Protein AF-A4BV95-F1 (afdb_monomer)

Secondary structure (DSSP, 8-state):
----TTHHHH--GGGTT--PPPP-TTGGGS-SBSTT--BSSHHHHHHHHHHTTTSPBPSSTT--HHHHHHHT-BPPPSSGGG---SSSS-----HHHHHHHHHHHHTTSTT--STT-S-----SSHHHHHSSSSS--S--------PPPP---

pLDDT: mean 83.42, std 21.56, range [34.34, 98.5]

Solvent-accessible surface area (backbone atoms only — not comparable to full-atom values): 9943 Å² total; per-residue (Å²): 132,80,72,39,50,47,16,75,77,72,72,41,76,84,37,28,49,38,71,85,84,77,78,60,68,38,43,80,77,58,64,45,38,70,100,82,42,65,21,76,45,66,66,55,49,52,50,41,47,31,33,59,73,71,38,49,69,36,94,50,74,81,58,48,51,77,52,22,63,76,71,57,26,39,50,72,67,88,48,64,96,57,60,76,72,86,87,45,11,71,65,78,67,50,74,66,53,51,50,49,51,48,55,54,44,57,61,38,33,85,84,65,75,74,80,88,65,90,71,77,77,74,86,78,57,68,64,63,58,67,70,67,76,80,81,86,85,82,86,85,86,76,85,82,81,84,79,81,85,87,80,89,136

InterPro domains:
  IPR036909 Cytochrome c-like domain superfamily [G3DSA:1.10.760.10] (1-119)
  IPR036909 Cytochrome c-like domain superfamily [SSF46626] (10-108)
  IPR051395 Cytochrome c-dependent Peroxidase and MauG [PTHR30600] (15-108)

Organism: NCBI:txid314278

Foldseek 3Di:
DQQQECCVVPVDNLSGPDHDDDDLQVVQPDADDDPVRQRGGLLLVLVCQQAVQPFAADPDLPQGSVRCVVVRHHHDRSDPPNDDPPRTRHNVDDPVRSVVVSVVSVCSYPPRPVPPPPDPPPPPDVVVVVVPPPPPDDDDDDDDDDDDDDDDD

Sequence (153 aa):
MVDVGLGKTTGDPDTNGQFKVSTLRNISLTGPYGHNGYFNTLEQIVDFYNTSDVKPECDDPLTSAALAIKLGCWPVAEYVPTVNHDELGNLGLTDEEVNNIVTFLGTLEDGWSGARVTSVGEPSTLAMIMLGLFSLRLVYRFPRQRSGPGDAL

Nearest PDB structures (foldseek):
  3o5c-assembly2_D  TM=8.804E-01  e=3.806E-01  Shewanella oneidensis

Structure (mmCIF, N/CA/C/O backbone):
data_AF-A4BV95-F1
#
_entry.id   AF-A4BV95-F1
#
loop_
_atom_site.group_PDB
_atom_site.id
_atom_site.type_symbol
_atom_site.label_atom_id
_atom_site.label_alt_id
_atom_site.label_comp_id
_atom_site.label_asym_id
_atom_site.label_entity_id
_atom_site.label_seq_id
_atom_site.pdbx_PDB_ins_code
_atom_site.Cartn_x
_atom_site.Cartn_y
_atom_site.Cartn_z
_atom_site.occupancy
_atom_site.B_iso_or_equiv
_atom_site.auth_seq_id
_atom_site.auth_comp_id
_atom_site.auth_asym_id
_atom_site.auth_atom_id
_atom_site.pdbx_PDB_model_num
ATOM 1 N N . MET A 1 1 ? 5.956 -11.884 15.868 1.00 73.94 1 MET A N 1
ATOM 2 C CA . MET A 1 1 ? 4.598 -12.243 16.333 1.00 73.94 1 MET A CA 1
ATOM 3 C C . MET A 1 1 ? 3.672 -11.826 15.214 1.00 73.94 1 MET A C 1
ATOM 5 O O . MET A 1 1 ? 3.903 -10.740 14.713 1.00 73.94 1 MET A O 1
ATOM 9 N N . VAL A 1 2 ? 2.724 -12.676 14.823 1.00 89.00 2 VAL A N 1
ATOM 10 C CA . VAL A 1 2 ? 1.723 -12.350 13.798 1.00 89.00 2 VAL A CA 1
ATOM 11 C C . VAL A 1 2 ? 0.661 -11.419 14.398 1.00 89.00 2 VAL A C 1
ATOM 13 O O . VAL A 1 2 ? 0.084 -11.767 15.432 1.00 89.00 2 VAL A O 1
ATOM 16 N N . ASP A 1 3 ? 0.410 -10.263 13.786 1.00 93.12 3 ASP A N 1
ATOM 17 C CA . ASP A 1 3 ? -0.734 -9.400 14.081 1.00 93.12 3 ASP A CA 1
ATOM 18 C C . ASP A 1 3 ? -1.973 -9.900 13.329 1.00 93.12 3 ASP A C 1
ATOM 20 O O . ASP A 1 3 ? -2.084 -9.825 12.107 1.00 93.12 3 ASP A O 1
ATOM 24 N N . VAL A 1 4 ? -2.929 -10.438 14.083 1.00 95.31 4 VAL A N 1
ATOM 25 C CA . VAL A 1 4 ? -4.166 -10.999 13.527 1.00 95.31 4 VAL A CA 1
ATOM 26 C C . VAL A 1 4 ? -5.234 -9.938 13.234 1.00 95.31 4 VAL A C 1
ATOM 28 O O . VAL A 1 4 ? -6.306 -10.294 12.750 1.00 95.31 4 VAL A O 1
ATOM 31 N N . GLY A 1 5 ? -4.986 -8.652 13.507 1.00 96.44 5 GLY A N 1
ATOM 32 C CA . GLY A 1 5 ? -5.902 -7.567 13.143 1.00 96.44 5 GLY A CA 1
ATOM 33 C C . GLY A 1 5 ? -7.306 -7.722 13.747 1.00 96.44 5 GLY A C 1
ATOM 34 O O . GLY A 1 5 ? -7.459 -7.963 14.950 1.00 96.44 5 GLY A O 1
ATOM 35 N N . LEU A 1 6 ? -8.343 -7.584 12.911 1.00 97.19 6 LEU A N 1
ATOM 36 C CA . LEU A 1 6 ? -9.761 -7.682 13.291 1.00 97.19 6 LEU A CA 1
ATOM 37 C C . LEU A 1 6 ? -10.102 -9.001 14.003 1.00 97.19 6 LEU A C 1
ATOM 39 O O . LEU A 1 6 ? -10.900 -8.986 14.945 1.00 97.19 6 LEU A O 1
ATOM 43 N N . GLY A 1 7 ? -9.442 -10.102 13.631 1.00 96.94 7 GLY A N 1
ATOM 44 C CA . GLY A 1 7 ? -9.606 -11.417 14.257 1.00 96.94 7 GLY A CA 1
ATOM 45 C C . GLY A 1 7 ? -9.407 -11.413 15.774 1.00 96.94 7 GLY A C 1
ATOM 46 O O . GLY A 1 7 ? -10.083 -12.142 16.499 1.00 96.94 7 GLY A O 1
ATOM 47 N N . LYS A 1 8 ? -8.563 -10.512 16.301 1.00 96.19 8 LYS A N 1
ATOM 48 C CA . LYS A 1 8 ? -8.380 -10.339 17.754 1.00 96.19 8 LYS A CA 1
ATOM 49 C C . LYS A 1 8 ? -9.646 -9.837 18.456 1.00 96.19 8 LYS A C 1
ATOM 51 O O . LYS A 1 8 ? -9.842 -10.118 19.636 1.00 96.19 8 LYS A O 1
ATOM 56 N N . THR A 1 9 ? -10.465 -9.045 17.767 1.00 97.12 9 THR A N 1
ATOM 57 C CA . THR A 1 9 ? -11.684 -8.430 18.311 1.00 97.12 9 THR A CA 1
ATOM 58 C C . THR A 1 9 ? -12.909 -9.314 18.110 1.00 97.12 9 THR A C 1
ATOM 60 O O . THR A 1 9 ? -13.751 -9.389 19.000 1.00 97.12 9 THR A O 1
ATOM 63 N N . THR A 1 10 ? -13.019 -9.967 16.956 1.00 97.50 10 THR A N 1
ATOM 64 C CA . THR A 1 10 ? -14.173 -10.804 16.591 1.00 97.50 10 THR A CA 1
ATOM 65 C C . THR A 1 10 ? -14.072 -12.219 17.160 1.00 97.50 10 THR A C 1
ATOM 67 O O . THR A 1 10 ? -15.097 -12.821 17.467 1.00 97.50 10 THR A O 1
ATOM 70 N N . GLY A 1 11 ? -12.852 -12.752 17.301 1.00 96.38 11 GLY A N 1
ATOM 71 C CA . GLY A 1 11 ? -12.608 -14.168 17.580 1.00 96.38 11 GLY A CA 1
ATOM 72 C C . GLY A 1 11 ? -12.873 -15.090 16.383 1.00 96.38 11 GLY A C 1
ATOM 73 O O . GLY A 1 11 ? -12.806 -16.307 16.542 1.00 96.38 11 GLY A O 1
ATOM 74 N N . ASP A 1 12 ? -13.176 -14.526 15.212 1.00 96.94 12 ASP A N 1
ATOM 75 C CA . ASP A 1 12 ? -13.477 -15.259 13.985 1.00 96.94 12 ASP A CA 1
ATOM 76 C C . ASP A 1 12 ? -12.204 -15.421 13.131 1.00 96.94 12 ASP A C 1
ATOM 78 O O . ASP A 1 12 ? -11.662 -14.405 12.668 1.00 96.94 12 ASP A O 1
ATOM 82 N N . PRO A 1 13 ? -11.714 -16.658 12.904 1.00 95.81 13 PRO A N 1
ATOM 83 C CA . PRO A 1 13 ? -10.529 -16.910 12.092 1.00 95.81 13 PRO A CA 1
ATOM 84 C C . PRO A 1 13 ? -10.600 -16.344 10.672 1.00 95.81 13 PRO A C 1
ATOM 86 O O . PRO A 1 13 ? -9.559 -15.957 10.144 1.00 95.81 13 PRO A O 1
ATOM 89 N N . ASP A 1 14 ? -11.797 -16.221 10.092 1.00 96.69 14 ASP A N 1
ATOM 90 C CA . ASP A 1 14 ? -11.991 -15.696 8.732 1.00 96.69 14 ASP A CA 1
ATOM 91 C C . ASP A 1 14 ? -11.719 -14.182 8.648 1.00 96.69 14 ASP A C 1
ATOM 93 O O . ASP A 1 14 ? -11.563 -13.612 7.568 1.00 96.69 14 ASP A O 1
ATOM 97 N N . THR A 1 15 ? -11.601 -13.520 9.803 1.00 97.38 15 THR A N 1
ATOM 98 C CA . THR A 1 15 ? -11.259 -12.094 9.914 1.00 97.38 15 THR A CA 1
ATOM 99 C C . THR A 1 15 ? -9.820 -11.833 10.357 1.00 97.38 15 THR A C 1
ATOM 101 O O . THR A 1 15 ? -9.421 -10.675 10.522 1.00 97.38 15 THR A O 1
ATOM 104 N N . ASN A 1 16 ? -9.014 -12.883 10.539 1.00 97.62 16 ASN A N 1
ATOM 105 C CA . ASN A 1 16 ? -7.592 -12.728 10.832 1.00 97.62 16 ASN A CA 1
ATOM 106 C C . ASN A 1 16 ? -6.878 -11.994 9.690 1.00 97.62 16 ASN A C 1
ATOM 108 O O . ASN A 1 16 ? -7.230 -12.159 8.528 1.00 97.62 16 ASN A O 1
ATOM 112 N N . GLY A 1 17 ? -5.893 -11.159 10.019 1.00 96.50 17 GLY A N 1
ATOM 113 C CA . GLY A 1 17 ? -5.116 -10.384 9.044 1.00 96.50 17 GLY A CA 1
ATOM 114 C C . GLY A 1 17 ? -5.873 -9.217 8.398 1.00 96.50 17 GLY A C 1
ATOM 115 O O . GLY A 1 17 ? -5.268 -8.422 7.684 1.00 96.50 17 GLY A O 1
ATOM 116 N N . GLN A 1 18 ? -7.176 -9.064 8.662 1.00 97.19 18 GLN A N 1
ATOM 117 C CA . GLN A 1 18 ? -7.947 -7.933 8.157 1.00 97.19 18 GLN A CA 1
ATOM 118 C C . GLN A 1 18 ? -7.705 -6.688 9.014 1.00 97.19 18 GLN A C 1
ATOM 120 O O . GLN A 1 18 ? -7.775 -6.726 10.245 1.00 97.19 18 GLN A O 1
ATOM 125 N N . PHE A 1 19 ? -7.491 -5.553 8.353 1.00 97.56 19 PHE A N 1
ATOM 126 C CA . PHE A 1 19 ? -7.325 -4.251 8.993 1.00 97.56 19 PHE A CA 1
ATOM 127 C C . PHE A 1 19 ? -8.361 -3.263 8.472 1.00 97.56 19 PHE A C 1
ATOM 129 O O . PHE A 1 19 ? -8.821 -3.340 7.333 1.00 97.56 19 PHE A O 1
ATOM 136 N N . LYS A 1 20 ? -8.719 -2.292 9.316 1.00 97.44 20 LYS A N 1
ATOM 137 C CA . LYS A 1 20 ? -9.569 -1.179 8.897 1.00 97.44 20 LYS A CA 1
ATOM 138 C C . LYS A 1 20 ? -8.882 -0.412 7.763 1.00 97.44 20 LYS A C 1
ATOM 140 O O . LYS A 1 20 ? -7.733 -0.003 7.908 1.00 97.44 20 LYS A O 1
ATOM 145 N N . VAL A 1 21 ? -9.622 -0.137 6.691 1.00 96.50 21 VAL A N 1
ATOM 146 C CA . VAL A 1 21 ? -9.158 0.726 5.599 1.00 96.50 21 VAL A CA 1
ATOM 147 C C . VAL A 1 21 ? -8.913 2.147 6.123 1.00 96.50 21 VAL A C 1
ATOM 149 O O . VAL A 1 21 ? -9.819 2.791 6.664 1.00 96.50 21 VAL A O 1
ATOM 152 N N . SER A 1 22 ? -7.678 2.628 5.980 1.00 95.75 22 SER A N 1
ATOM 153 C CA . SER A 1 22 ? -7.277 3.987 6.357 1.00 95.75 22 SER A CA 1
ATOM 154 C C . SER A 1 22 ? -7.807 5.023 5.365 1.00 95.75 22 SER A C 1
ATOM 156 O O . SER A 1 22 ? -7.927 4.767 4.170 1.00 95.75 22 SER A O 1
ATOM 158 N N . THR A 1 23 ? -8.107 6.227 5.850 1.00 96.75 23 THR A N 1
ATOM 159 C CA . THR A 1 23 ? -8.478 7.351 4.980 1.00 96.75 23 THR A CA 1
ATOM 160 C C . THR A 1 23 ? -7.264 7.863 4.208 1.00 96.75 23 THR A C 1
ATOM 162 O O . THR A 1 23 ? -6.175 7.912 4.771 1.00 96.75 23 THR A O 1
ATOM 165 N N . LEU A 1 24 ? -7.461 8.347 2.978 1.00 97.69 24 LEU A N 1
ATOM 166 C CA . LEU A 1 24 ? -6.376 8.872 2.131 1.00 97.69 24 LEU A CA 1
ATOM 167 C C . LEU A 1 24 ? -6.195 10.404 2.190 1.00 97.69 24 LEU A C 1
ATOM 169 O O . LEU A 1 24 ? -5.363 10.959 1.478 1.00 97.69 24 LEU A O 1
ATOM 173 N N . ARG A 1 25 ? -6.958 11.116 3.029 1.00 96.75 25 ARG A N 1
ATOM 174 C CA . ARG A 1 25 ? -6.754 12.558 3.256 1.00 96.75 25 ARG A CA 1
ATOM 175 C C . ARG A 1 25 ? -5.404 12.782 3.946 1.00 96.75 25 ARG A C 1
ATOM 177 O O . ARG A 1 25 ? -5.120 12.102 4.927 1.00 96.75 25 ARG A O 1
ATOM 184 N N . ASN A 1 26 ? -4.618 13.745 3.461 1.00 96.75 26 ASN A N 1
ATOM 185 C CA . ASN A 1 26 ? -3.249 14.043 3.915 1.00 96.75 26 ASN A CA 1
ATOM 186 C C . ASN A 1 26 ? -2.255 12.876 3.788 1.00 96.75 26 ASN A C 1
ATOM 188 O O . ASN A 1 26 ? -1.225 12.886 4.459 1.00 96.75 26 ASN A O 1
ATOM 192 N N . ILE A 1 27 ? -2.538 11.873 2.949 1.00 97.25 27 ILE A N 1
ATOM 193 C CA . ILE A 1 27 ? -1.760 10.628 2.943 1.00 97.25 27 ILE A CA 1
ATOM 194 C C . ILE A 1 27 ? -0.277 10.856 2.625 1.00 97.25 27 ILE A C 1
ATOM 196 O O . ILE A 1 27 ? 0.574 10.258 3.267 1.00 97.25 27 ILE A O 1
ATOM 200 N N . SER A 1 28 ? 0.056 11.791 1.735 1.00 95.50 28 SER A N 1
ATOM 201 C CA . SER A 1 28 ? 1.438 12.174 1.3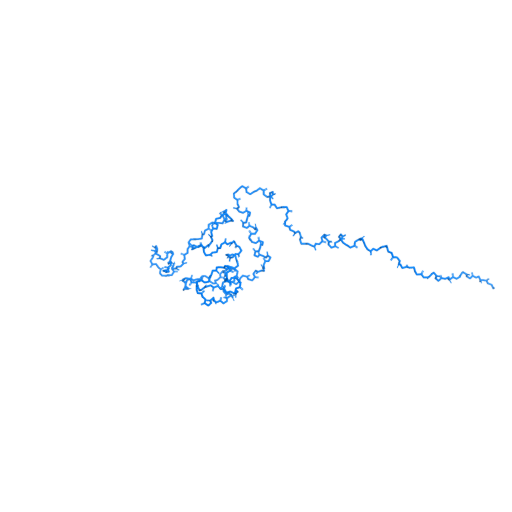98 1.00 95.50 28 SER A CA 1
ATOM 202 C C . SER A 1 28 ? 2.274 12.668 2.588 1.00 95.50 28 SER A C 1
ATOM 204 O O . SER A 1 28 ? 3.501 12.704 2.493 1.00 95.50 28 SER A O 1
ATOM 206 N N . LEU A 1 29 ? 1.639 13.036 3.706 1.00 95.06 29 LEU A N 1
ATOM 207 C CA . LEU A 1 29 ? 2.282 13.587 4.903 1.00 95.06 29 LEU A CA 1
ATOM 208 C C . LEU A 1 29 ? 2.331 12.600 6.079 1.00 95.06 29 LEU A C 1
ATOM 210 O O . LEU A 1 29 ? 2.888 12.933 7.124 1.00 95.06 29 LEU A O 1
ATOM 214 N N . THR A 1 30 ? 1.737 11.411 5.943 1.00 96.19 30 THR A N 1
ATOM 215 C CA . THR A 1 30 ? 1.509 10.481 7.064 1.00 96.19 30 THR A CA 1
ATOM 216 C C . THR A 1 30 ? 2.218 9.143 6.901 1.00 96.19 30 THR A C 1
ATOM 218 O O . THR A 1 30 ? 1.793 8.153 7.491 1.00 96.19 30 THR A O 1
ATOM 221 N N . GLY A 1 31 ? 3.278 9.091 6.093 1.00 95.25 31 GLY A N 1
ATOM 222 C CA . GLY A 1 31 ? 4.137 7.912 6.035 1.00 95.25 31 GLY A CA 1
ATOM 223 C C . GLY A 1 31 ? 4.773 7.590 7.403 1.00 95.25 31 GLY A C 1
ATOM 224 O O . GLY A 1 31 ? 4.872 8.471 8.264 1.00 95.25 31 GLY A O 1
ATOM 225 N N . PRO A 1 32 ? 5.261 6.354 7.608 1.00 98.06 32 PRO A N 1
ATOM 226 C CA . PRO A 1 32 ? 5.227 5.224 6.673 1.00 98.06 32 PRO A CA 1
ATOM 227 C C . PRO A 1 32 ? 3.830 4.580 6.542 1.00 98.06 32 PRO A C 1
ATOM 229 O O . PRO A 1 32 ? 2.933 4.838 7.340 1.00 98.06 32 PRO A O 1
ATOM 232 N N . TYR A 1 33 ? 3.643 3.746 5.518 1.00 98.25 33 TYR A N 1
ATOM 233 C CA . TYR A 1 33 ? 2.359 3.189 5.084 1.00 98.25 33 TYR A CA 1
ATOM 234 C C . TYR A 1 33 ? 2.239 1.680 5.332 1.00 98.25 33 TYR A C 1
ATOM 236 O O . TYR A 1 33 ? 3.230 0.967 5.504 1.00 98.25 33 TYR A O 1
ATOM 244 N N . GLY A 1 34 ? 0.994 1.195 5.308 1.00 96.88 34 GLY A N 1
ATOM 245 C CA . GLY A 1 34 ? 0.615 -0.125 5.816 1.00 96.88 34 GLY A CA 1
ATOM 246 C C . GLY A 1 34 ? 0.343 -0.080 7.322 1.00 96.88 34 GLY A C 1
ATOM 247 O O . GLY A 1 34 ? 0.741 0.861 8.005 1.00 96.88 34 GLY A O 1
ATOM 248 N N . HIS A 1 35 ? -0.344 -1.089 7.863 1.00 96.19 35 HIS A N 1
ATOM 249 C CA . HIS A 1 35 ? -0.668 -1.117 9.298 1.00 96.19 35 HIS A CA 1
ATOM 250 C C . HIS A 1 35 ? 0.590 -1.237 10.183 1.00 96.19 35 HIS A C 1
ATOM 252 O O . HIS A 1 35 ? 0.586 -0.806 11.332 1.00 96.19 35 HIS A O 1
ATOM 258 N N . ASN A 1 36 ? 1.668 -1.793 9.625 1.00 95.56 36 ASN A N 1
ATOM 259 C CA . ASN A 1 36 ? 2.956 -2.018 10.274 1.00 95.56 36 ASN A CA 1
ATOM 260 C C . ASN A 1 36 ? 4.046 -1.014 9.845 1.00 95.56 36 ASN A C 1
ATOM 262 O O . ASN A 1 36 ? 5.185 -1.129 10.292 1.00 95.56 36 ASN A O 1
ATOM 266 N N . GLY A 1 37 ? 3.723 -0.045 8.978 1.00 97.06 37 GLY A N 1
ATOM 267 C CA . GLY A 1 37 ? 4.686 0.946 8.489 1.00 97.06 37 GLY A CA 1
ATOM 268 C C . GLY A 1 37 ? 5.799 0.375 7.600 1.00 97.06 37 GLY A C 1
ATOM 269 O O . GLY A 1 37 ? 6.893 0.934 7.566 1.00 97.06 37 GLY A O 1
ATOM 270 N N . TYR A 1 38 ? 5.561 -0.740 6.904 1.00 97.50 38 TYR A N 1
ATOM 271 C CA . TYR A 1 38 ? 6.565 -1.387 6.051 1.00 97.50 38 TYR A CA 1
ATOM 272 C C . TYR A 1 38 ? 7.008 -0.524 4.852 1.00 97.50 38 TYR A C 1
ATOM 274 O O . TYR A 1 38 ? 8.178 -0.558 4.458 1.00 97.50 38 TYR A O 1
ATOM 282 N N . PHE A 1 39 ? 6.100 0.272 4.280 1.00 98.50 39 PHE A N 1
ATOM 283 C CA . PHE A 1 39 ? 6.370 1.089 3.094 1.00 98.50 39 PHE A CA 1
ATOM 284 C C . PHE A 1 39 ? 6.732 2.522 3.487 1.00 98.50 39 PHE A C 1
ATOM 286 O O . PHE A 1 39 ? 5.952 3.217 4.129 1.00 98.50 39 PHE A O 1
ATOM 293 N N . ASN A 1 40 ? 7.889 3.017 3.062 1.00 98.06 40 ASN A N 1
ATOM 294 C CA . ASN A 1 40 ? 8.346 4.365 3.411 1.00 98.06 40 ASN A CA 1
ATOM 295 C C . ASN A 1 40 ? 7.834 5.451 2.455 1.00 98.06 40 ASN A C 1
ATOM 297 O O . ASN A 1 40 ? 7.863 6.628 2.809 1.00 98.06 40 ASN A O 1
ATOM 301 N N . THR A 1 41 ? 7.386 5.088 1.250 1.00 98.19 41 THR A N 1
ATOM 302 C CA . THR A 1 41 ? 6.897 6.047 0.246 1.00 98.19 41 THR A CA 1
ATOM 303 C C . THR A 1 41 ? 5.572 5.591 -0.369 1.00 98.19 41 THR A C 1
ATOM 305 O O . THR A 1 41 ? 5.226 4.408 -0.296 1.00 98.19 41 THR A O 1
ATOM 308 N N . LEU A 1 42 ? 4.819 6.532 -0.954 1.00 98.25 42 LEU A N 1
ATOM 309 C CA . LEU A 1 42 ? 3.538 6.228 -1.604 1.00 98.25 42 LEU A CA 1
ATOM 310 C C . LEU A 1 42 ? 3.734 5.314 -2.814 1.00 98.25 42 LEU A C 1
ATOM 312 O O . LEU A 1 42 ? 2.947 4.402 -3.032 1.00 98.25 42 LEU A O 1
ATOM 316 N N . GLU A 1 43 ? 4.817 5.514 -3.560 1.00 98.00 43 GLU A N 1
ATOM 317 C CA . GLU A 1 43 ? 5.188 4.689 -4.707 1.00 98.00 43 GLU A CA 1
ATOM 318 C C . GLU A 1 43 ? 5.356 3.225 -4.293 1.00 98.00 43 GLU A C 1
ATOM 320 O O . GLU A 1 43 ? 4.880 2.339 -4.991 1.00 98.00 43 GLU A O 1
ATOM 325 N N . GLN A 1 44 ? 5.971 2.960 -3.133 1.00 98.44 44 GLN A N 1
ATOM 326 C CA . GLN A 1 44 ? 6.202 1.591 -2.667 1.00 98.44 44 GLN A CA 1
ATOM 327 C C . GLN A 1 44 ? 4.895 0.853 -2.358 1.00 98.44 44 GLN A C 1
ATOM 329 O O . GLN A 1 44 ? 4.744 -0.304 -2.741 1.00 98.44 44 GLN A O 1
ATOM 334 N N . ILE A 1 45 ? 3.948 1.509 -1.678 1.00 98.44 45 ILE A N 1
ATOM 335 C CA . ILE A 1 45 ? 2.661 0.879 -1.353 1.00 98.44 45 ILE A CA 1
ATOM 336 C C . ILE A 1 45 ? 1.751 0.765 -2.585 1.00 98.44 45 ILE A C 1
ATOM 338 O O . ILE A 1 45 ? 1.035 -0.224 -2.722 1.00 98.44 45 ILE A O 1
ATOM 342 N N . VAL A 1 46 ? 1.796 1.729 -3.511 1.00 98.25 46 VAL A N 1
ATOM 343 C CA . VAL A 1 46 ? 1.049 1.639 -4.777 1.00 98.25 46 VAL A CA 1
ATOM 344 C C . VAL A 1 46 ? 1.613 0.522 -5.663 1.00 98.25 46 VAL A C 1
ATOM 346 O O . VAL A 1 46 ? 0.836 -0.258 -6.207 1.00 98.25 46 VAL A O 1
ATOM 349 N N . ASP A 1 47 ? 2.939 0.379 -5.759 1.00 98.06 47 ASP A N 1
ATOM 350 C CA . ASP A 1 47 ? 3.575 -0.728 -6.488 1.00 98.06 47 ASP A CA 1
ATOM 351 C C . ASP A 1 47 ? 3.242 -2.088 -5.857 1.00 98.06 47 ASP A C 1
ATOM 353 O O . ASP A 1 47 ? 2.972 -3.053 -6.573 1.00 98.06 47 ASP A O 1
ATOM 357 N N . PHE A 1 48 ? 3.172 -2.170 -4.525 1.00 98.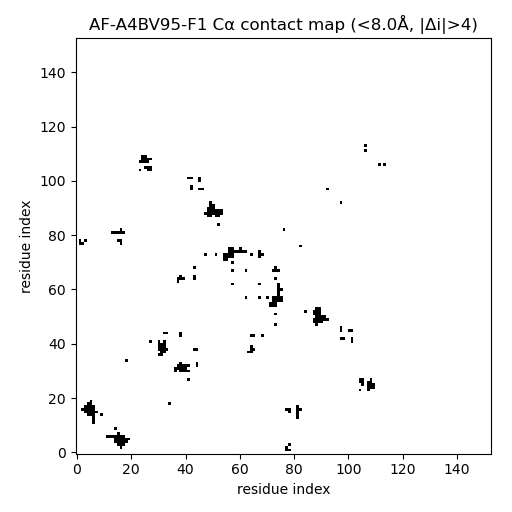19 48 PHE A N 1
ATOM 358 C CA . PHE A 1 48 ? 2.697 -3.374 -3.842 1.00 98.19 48 PHE A CA 1
ATOM 359 C C . PHE A 1 48 ? 1.270 -3.742 -4.262 1.00 98.19 48 PHE A C 1
ATOM 361 O O . PHE A 1 48 ? 1.053 -4.857 -4.729 1.00 98.19 48 PHE A O 1
ATOM 368 N N . TYR A 1 49 ? 0.317 -2.806 -4.199 1.00 98.00 49 TYR A N 1
ATOM 369 C CA . TYR A 1 49 ? -1.056 -3.069 -4.647 1.00 98.00 49 TYR A CA 1
ATOM 370 C C . TYR A 1 49 ? -1.159 -3.418 -6.136 1.00 98.00 49 TYR A C 1
ATOM 372 O O . TYR A 1 49 ? -2.054 -4.163 -6.526 1.00 98.00 49 TYR A O 1
ATOM 380 N N . ASN A 1 50 ? -0.255 -2.899 -6.968 1.00 98.44 50 ASN A N 1
ATOM 381 C CA . ASN A 1 50 ? -0.200 -3.229 -8.388 1.00 98.44 50 ASN A CA 1
ATOM 382 C C . ASN A 1 50 ? 0.302 -4.659 -8.644 1.00 98.44 50 ASN A C 1
ATOM 384 O O . ASN A 1 50 ? -0.131 -5.280 -9.613 1.00 98.44 50 ASN A O 1
ATOM 388 N N . THR A 1 51 ? 1.219 -5.164 -7.805 1.00 98.12 51 THR A N 1
ATOM 389 C CA . THR A 1 51 ? 2.077 -6.307 -8.166 1.00 98.1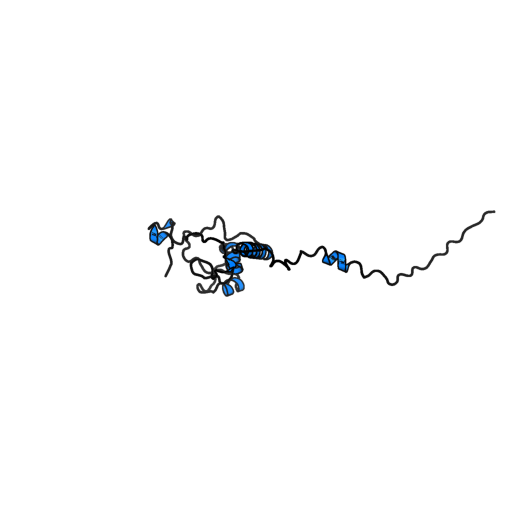2 51 THR A CA 1
ATOM 390 C C . THR A 1 51 ? 2.183 -7.445 -7.143 1.00 98.12 51 THR A C 1
ATOM 392 O O . THR A 1 51 ? 2.946 -8.383 -7.392 1.00 98.12 51 THR A O 1
ATOM 395 N N . SER A 1 52 ? 1.471 -7.398 -6.009 1.00 97.44 52 SER A N 1
ATOM 396 C CA . SER A 1 52 ? 1.580 -8.405 -4.936 1.00 97.44 52 SER A CA 1
ATOM 397 C C . SER A 1 52 ? 1.339 -9.847 -5.385 1.00 97.44 52 SER A C 1
ATOM 399 O O . SER A 1 52 ? 1.950 -10.749 -4.826 1.00 97.44 52 SER A O 1
ATOM 401 N N . ASP A 1 53 ? 0.513 -10.057 -6.409 1.00 96.94 53 ASP A N 1
ATOM 402 C CA . ASP A 1 53 ? 0.100 -11.390 -6.867 1.00 96.94 53 ASP A CA 1
ATOM 403 C C . ASP A 1 53 ? 0.922 -11.888 -8.063 1.00 96.94 53 ASP A C 1
ATOM 405 O O . ASP A 1 53 ? 0.828 -13.053 -8.449 1.00 96.94 53 ASP A O 1
ATOM 409 N N . VAL A 1 54 ? 1.730 -11.012 -8.671 1.00 97.25 54 VAL A N 1
ATOM 410 C CA . VAL A 1 54 ? 2.554 -11.343 -9.849 1.00 97.25 54 VAL A CA 1
ATOM 411 C C . VAL A 1 54 ? 4.047 -11.372 -9.570 1.00 97.25 54 VAL A C 1
ATOM 413 O O . VAL A 1 54 ? 4.781 -12.057 -10.285 1.00 97.25 54 VAL A O 1
ATOM 416 N N . LYS A 1 55 ? 4.526 -10.636 -8.562 1.00 97.44 55 LYS A N 1
ATOM 417 C CA . LYS A 1 55 ? 5.927 -10.721 -8.144 1.00 97.44 55 LYS A CA 1
ATOM 418 C C . LYS A 1 55 ? 6.129 -11.965 -7.269 1.00 97.44 55 LYS A C 1
ATOM 420 O O . LYS A 1 55 ? 5.256 -12.294 -6.470 1.00 97.44 55 LYS A O 1
ATOM 425 N N . PRO A 1 56 ? 7.269 -12.664 -7.402 1.00 97.75 56 PRO A N 1
ATOM 426 C CA . PRO A 1 56 ? 7.595 -13.792 -6.542 1.00 97.75 56 PRO A CA 1
ATOM 427 C C . PRO A 1 56 ? 7.794 -13.357 -5.087 1.00 97.75 56 PRO A C 1
ATOM 429 O O . PRO A 1 56 ? 8.045 -12.185 -4.788 1.00 97.75 56 PRO A O 1
ATOM 432 N N . GLU A 1 57 ? 7.762 -14.339 -4.191 1.00 97.31 57 GLU A N 1
ATOM 433 C CA . GLU A 1 57 ? 8.145 -14.145 -2.798 1.00 97.31 57 GLU A CA 1
ATOM 434 C C . GLU A 1 57 ? 9.645 -13.824 -2.680 1.00 97.31 57 GLU A C 1
ATOM 436 O O . GLU A 1 57 ? 10.472 -14.374 -3.411 1.00 97.31 57 GLU A O 1
ATOM 441 N N . CYS A 1 58 ? 10.014 -12.924 -1.769 1.00 97.75 58 CYS A N 1
ATOM 442 C CA . CYS A 1 58 ? 11.420 -12.663 -1.460 1.00 97.75 58 CYS A CA 1
ATOM 443 C C . CYS A 1 58 ? 12.037 -13.817 -0.653 1.00 97.75 58 CYS A C 1
ATOM 445 O O . CYS A 1 58 ? 11.413 -14.315 0.282 1.00 97.75 58 CYS A O 1
ATOM 447 N N . ASP A 1 59 ? 13.301 -14.159 -0.936 1.00 96.81 59 ASP A N 1
ATOM 448 C CA . ASP A 1 59 ? 14.042 -15.203 -0.205 1.00 96.81 59 ASP A CA 1
ATOM 449 C C . ASP A 1 59 ? 14.163 -14.906 1.302 1.00 96.81 59 ASP A C 1
ATOM 451 O O . ASP A 1 59 ? 14.089 -15.809 2.136 1.00 96.81 59 ASP A O 1
ATOM 455 N N . ASP A 1 60 ? 14.372 -13.632 1.656 1.00 95.81 60 ASP A N 1
ATOM 456 C CA . ASP A 1 60 ? 14.426 -13.172 3.043 1.00 95.81 60 ASP A CA 1
ATOM 457 C C . ASP A 1 60 ? 13.081 -12.528 3.437 1.00 95.81 60 ASP A C 1
ATOM 459 O O . ASP A 1 60 ? 12.726 -11.477 2.885 1.00 95.81 60 ASP A O 1
ATOM 463 N N . PRO A 1 61 ? 12.340 -13.083 4.416 1.00 90.56 61 PRO A N 1
ATOM 464 C CA . PRO A 1 61 ? 11.072 -12.513 4.875 1.00 90.56 61 PRO A CA 1
ATOM 465 C C . PRO A 1 61 ? 11.230 -11.143 5.555 1.00 90.56 61 PRO A C 1
ATOM 467 O O . PRO A 1 61 ? 10.242 -10.440 5.749 1.00 90.56 61 PRO A O 1
ATOM 470 N N . LEU A 1 62 ? 12.453 -10.742 5.916 1.00 92.06 62 LEU A N 1
ATOM 471 C CA . LEU A 1 62 ? 12.769 -9.431 6.490 1.00 92.06 62 LEU A CA 1
ATOM 472 C C . LEU A 1 62 ? 13.267 -8.423 5.444 1.00 92.06 62 LEU A C 1
ATOM 474 O O . LEU A 1 62 ? 13.734 -7.335 5.796 1.00 92.06 62 LEU A O 1
ATOM 478 N N . THR A 1 63 ? 13.152 -8.751 4.154 1.00 96.81 63 THR A N 1
ATOM 479 C CA . THR A 1 63 ? 13.484 -7.838 3.056 1.00 96.81 63 THR A CA 1
ATOM 480 C C . THR A 1 63 ? 12.702 -6.531 3.198 1.00 96.81 63 THR A C 1
ATOM 482 O O . THR A 1 63 ? 11.475 -6.526 3.171 1.00 96.81 63 THR A O 1
ATOM 485 N N . SER A 1 64 ? 13.398 -5.397 3.327 1.00 97.56 64 SER A N 1
ATOM 486 C CA . SER A 1 64 ? 12.767 -4.064 3.361 1.00 97.56 64 SER A CA 1
ATOM 487 C C . SER A 1 64 ? 12.043 -3.726 2.052 1.00 97.56 64 SER A C 1
ATOM 489 O O . SER A 1 64 ? 12.499 -4.147 0.991 1.00 97.56 64 SER A O 1
ATOM 491 N N . ALA A 1 65 ? 11.013 -2.872 2.089 1.00 97.25 65 ALA A N 1
ATOM 492 C CA . ALA A 1 65 ? 10.258 -2.480 0.890 1.00 97.25 65 ALA A CA 1
ATOM 493 C C . ALA A 1 65 ? 11.151 -1.938 -0.244 1.00 97.25 65 ALA A C 1
ATOM 495 O O . ALA A 1 65 ? 11.000 -2.301 -1.407 1.00 97.25 65 ALA A O 1
ATOM 496 N N . ALA A 1 66 ? 12.147 -1.112 0.094 1.00 97.31 66 ALA A N 1
ATOM 497 C CA . ALA A 1 66 ? 13.076 -0.562 -0.893 1.00 97.31 66 ALA A CA 1
ATOM 498 C C . ALA A 1 66 ? 13.972 -1.632 -1.543 1.00 97.31 66 ALA A C 1
ATOM 500 O O . ALA A 1 66 ? 14.397 -1.466 -2.686 1.00 97.31 66 ALA A O 1
ATOM 501 N N . LEU A 1 67 ? 14.295 -2.705 -0.816 1.00 97.75 67 LEU A N 1
ATOM 502 C CA . LEU A 1 67 ? 15.054 -3.832 -1.354 1.00 97.75 67 LEU A CA 1
ATOM 503 C C . LEU A 1 67 ? 14.146 -4.780 -2.149 1.00 97.75 67 LEU A C 1
ATOM 505 O O . LEU A 1 67 ? 14.551 -5.216 -3.218 1.00 97.75 67 LEU A O 1
ATOM 509 N N . ALA A 1 68 ? 12.921 -5.019 -1.680 1.00 98.00 68 ALA A N 1
ATOM 510 C CA . ALA A 1 68 ? 11.913 -5.847 -2.339 1.00 98.00 68 ALA A CA 1
ATOM 511 C C . ALA A 1 68 ? 11.651 -5.365 -3.778 1.00 98.00 68 ALA A C 1
ATOM 513 O O . ALA A 1 68 ? 11.776 -6.132 -4.729 1.00 98.00 68 ALA A O 1
ATOM 514 N N . ILE A 1 69 ? 11.468 -4.053 -3.961 1.00 96.62 69 ILE A N 1
ATOM 515 C CA . ILE A 1 69 ? 11.313 -3.432 -5.288 1.00 96.62 69 ILE A CA 1
ATOM 516 C C . ILE A 1 69 ? 12.550 -3.642 -6.170 1.00 96.62 69 ILE A C 1
ATOM 518 O O . ILE A 1 69 ? 12.419 -3.992 -7.339 1.00 96.62 69 ILE A O 1
ATOM 522 N N . LYS A 1 70 ? 13.762 -3.472 -5.621 1.00 97.38 70 LYS A N 1
ATOM 523 C CA . LYS A 1 70 ? 15.017 -3.681 -6.371 1.00 97.38 70 LYS A CA 1
ATOM 524 C C . LYS A 1 70 ? 15.216 -5.132 -6.797 1.00 97.38 70 LYS A C 1
ATOM 526 O O . LYS A 1 70 ? 15.805 -5.374 -7.845 1.00 97.38 70 LYS A O 1
ATOM 531 N N . LEU A 1 71 ? 14.780 -6.073 -5.965 1.00 97.56 71 LEU A N 1
ATOM 532 C CA . LEU A 1 71 ? 14.851 -7.506 -6.234 1.00 97.56 71 LEU A CA 1
ATOM 533 C C . LEU A 1 71 ? 13.674 -8.000 -7.086 1.00 97.56 71 LEU A C 1
ATOM 535 O O . LEU A 1 71 ? 13.730 -9.115 -7.594 1.00 97.56 71 LEU A O 1
ATOM 539 N N . GLY A 1 72 ? 12.634 -7.181 -7.268 1.00 97.62 72 GLY A N 1
ATOM 540 C CA . GLY A 1 72 ? 11.431 -7.559 -7.999 1.00 97.62 72 GLY A CA 1
ATOM 541 C C . GLY A 1 72 ? 10.614 -8.637 -7.285 1.00 97.62 72 GLY A C 1
ATOM 542 O O . GLY A 1 72 ? 10.056 -9.497 -7.954 1.00 97.62 72 GLY A O 1
ATOM 543 N N . CYS A 1 73 ? 10.555 -8.605 -5.953 1.00 98.25 73 CYS A N 1
ATOM 544 C CA . CYS A 1 73 ? 9.837 -9.570 -5.117 1.00 98.25 73 CYS A CA 1
ATOM 545 C C . CYS A 1 73 ? 9.007 -8.859 -4.037 1.00 98.25 73 CYS A C 1
ATOM 547 O O . CYS A 1 73 ? 9.204 -7.666 -3.802 1.00 98.25 73 CYS A O 1
ATOM 549 N N . TRP A 1 74 ? 8.128 -9.589 -3.346 1.00 97.88 74 TRP A N 1
ATOM 550 C CA . TRP A 1 74 ? 7.491 -9.139 -2.101 1.00 97.88 74 TRP A CA 1
ATOM 551 C C . TRP A 1 74 ? 7.649 -10.182 -0.988 1.00 97.88 74 TRP A C 1
ATOM 553 O O . TRP A 1 74 ? 7.622 -11.374 -1.275 1.00 97.88 74 TRP A O 1
ATOM 563 N N . PRO A 1 75 ? 7.833 -9.799 0.289 1.00 96.44 75 PRO A N 1
ATOM 564 C CA . PRO A 1 75 ? 7.789 -10.770 1.379 1.00 96.44 75 PRO A CA 1
ATOM 565 C C . PRO A 1 75 ? 6.419 -11.446 1.474 1.00 96.44 75 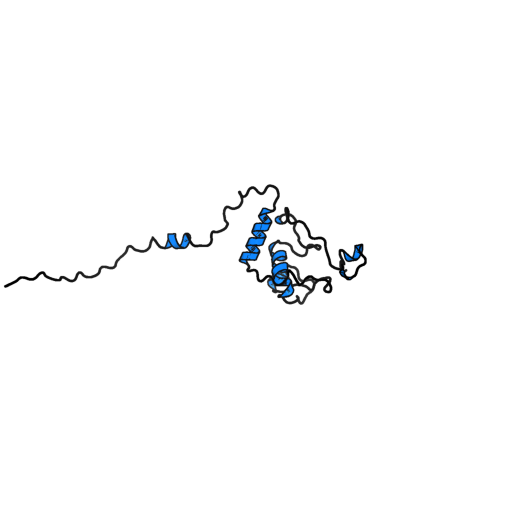PRO A C 1
ATOM 567 O O . PRO A 1 75 ? 5.398 -10.852 1.125 1.00 96.44 75 PRO A O 1
ATOM 570 N N . VAL A 1 76 ? 6.404 -12.666 2.010 1.00 94.75 76 VAL A N 1
ATOM 571 C CA . VAL A 1 76 ? 5.172 -13.418 2.280 1.00 94.75 76 VAL A CA 1
ATOM 572 C C . VAL A 1 76 ? 4.221 -12.595 3.148 1.00 94.75 76 VAL A C 1
ATOM 574 O O . VAL A 1 76 ? 4.641 -11.961 4.121 1.00 94.75 76 VAL A O 1
ATOM 577 N N . ALA A 1 77 ? 2.929 -12.643 2.821 1.00 94.31 77 ALA A N 1
ATOM 578 C CA . ALA A 1 77 ? 1.897 -12.031 3.641 1.00 94.31 77 ALA A CA 1
ATOM 579 C C . ALA A 1 77 ? 1.929 -12.586 5.073 1.00 94.31 77 ALA A C 1
ATOM 581 O O . ALA A 1 77 ? 2.023 -13.791 5.299 1.00 94.31 77 ALA A O 1
ATOM 582 N N . GLU A 1 78 ? 1.786 -11.699 6.055 1.00 92.56 78 GLU A N 1
ATOM 583 C CA . GLU A 1 78 ? 1.819 -12.075 7.470 1.00 92.56 78 GLU A CA 1
ATOM 584 C C . GLU A 1 78 ? 0.707 -13.073 7.846 1.00 92.56 78 GLU A C 1
ATOM 586 O O . GLU A 1 78 ? 0.902 -13.931 8.710 1.00 92.56 78 GLU A O 1
ATOM 591 N N . TYR A 1 79 ? -0.436 -13.001 7.155 1.00 95.19 79 TYR A N 1
ATOM 592 C CA . TYR A 1 79 ? -1.533 -13.952 7.285 1.00 95.19 79 TYR A CA 1
ATOM 593 C C . TYR A 1 79 ? -2.143 -14.288 5.917 1.00 95.19 79 TYR A C 1
ATOM 595 O O . TYR A 1 79 ? -3.029 -13.594 5.434 1.00 95.19 79 TYR A O 1
ATOM 603 N N . VAL A 1 80 ? -1.658 -15.365 5.296 1.00 94.44 80 VAL A N 1
ATOM 604 C CA . VAL A 1 80 ? -2.030 -15.80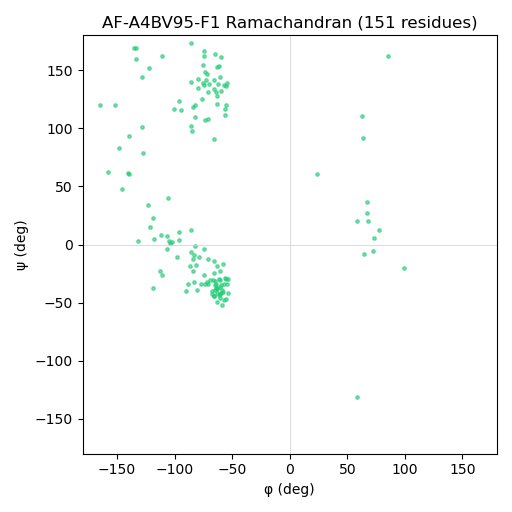5 3.934 1.00 94.44 80 VAL A CA 1
ATOM 605 C C . VAL A 1 80 ? -3.510 -16.210 3.753 1.00 94.44 80 VAL A C 1
ATOM 607 O O . VAL A 1 80 ? -4.079 -15.853 2.727 1.00 94.44 80 VAL A O 1
ATOM 610 N N . PRO A 1 81 ? -4.173 -16.936 4.682 1.00 96.38 81 PRO A N 1
ATOM 611 C CA . PRO A 1 81 ? -5.474 -17.561 4.395 1.00 96.38 81 PRO A CA 1
ATOM 612 C C . PRO A 1 81 ? -6.630 -16.626 4.008 1.00 96.38 81 PRO A C 1
ATOM 614 O O . PRO A 1 81 ? -7.596 -17.087 3.411 1.00 96.38 81 PRO A O 1
ATOM 617 N N . THR A 1 82 ? -6.560 -15.349 4.377 1.00 96.19 82 THR A N 1
ATOM 618 C CA . THR A 1 82 ? -7.632 -14.351 4.194 1.00 96.19 82 THR A CA 1
ATOM 619 C C . THR A 1 82 ? -7.168 -13.156 3.356 1.00 96.19 82 THR A C 1
ATOM 621 O O . THR A 1 82 ? -7.823 -12.110 3.354 1.00 96.19 82 THR A O 1
ATOM 624 N N . VAL A 1 83 ? -6.029 -13.282 2.662 1.00 95.62 83 VAL A N 1
ATOM 625 C CA . VAL A 1 83 ? -5.563 -12.256 1.724 1.00 95.62 83 VAL A CA 1
ATOM 626 C C . VAL A 1 83 ? -6.576 -12.113 0.595 1.00 95.62 83 VAL A C 1
ATOM 628 O O . VAL A 1 83 ? -7.118 -13.088 0.078 1.00 95.62 83 VAL A O 1
ATOM 631 N N . ASN A 1 84 ? -6.837 -10.865 0.230 1.00 94.75 84 ASN A N 1
ATOM 632 C CA . ASN A 1 84 ? -7.682 -10.532 -0.896 1.00 94.75 84 ASN A CA 1
ATOM 633 C C . ASN A 1 84 ? -6.870 -10.618 -2.198 1.00 94.75 84 ASN A C 1
ATOM 635 O O . ASN A 1 84 ? -5.907 -9.870 -2.355 1.00 94.75 84 ASN A O 1
ATOM 639 N N . HIS A 1 85 ? -7.312 -11.487 -3.108 1.00 95.12 85 HIS A N 1
ATOM 640 C CA . HIS A 1 85 ? -6.762 -11.672 -4.456 1.00 95.12 85 HIS A CA 1
ATOM 641 C C . HIS A 1 85 ? -7.781 -11.347 -5.568 1.00 95.12 85 HIS A C 1
ATOM 643 O O . HIS A 1 85 ? -7.514 -11.577 -6.746 1.00 95.12 85 HIS A O 1
ATOM 649 N N . ASP A 1 86 ? -8.971 -10.855 -5.204 1.00 95.69 86 ASP A N 1
ATOM 650 C CA . ASP A 1 86 ? -10.066 -10.607 -6.148 1.00 95.69 86 ASP A CA 1
ATOM 651 C C . ASP A 1 86 ? -9.979 -9.194 -6.754 1.00 95.69 86 ASP A C 1
ATOM 653 O O . ASP A 1 86 ? -10.325 -8.997 -7.922 1.00 95.69 86 ASP A O 1
ATOM 657 N N . GLU A 1 87 ? -9.506 -8.204 -5.985 1.00 94.00 87 GLU A N 1
ATOM 658 C CA . GLU A 1 87 ? -9.493 -6.797 -6.409 1.00 94.00 87 GLU A CA 1
ATOM 659 C C . GLU A 1 87 ? -8.103 -6.186 -6.650 1.00 94.00 87 GLU A C 1
ATOM 661 O O . GLU A 1 87 ? -8.013 -5.180 -7.356 1.00 94.00 87 GLU A O 1
ATOM 666 N N . LEU A 1 88 ? -7.030 -6.722 -6.059 1.00 94.75 88 LEU A N 1
ATOM 667 C CA . LEU A 1 88 ? -5.689 -6.111 -6.060 1.00 94.75 88 LEU A CA 1
ATOM 668 C C . LEU A 1 88 ? -4.597 -7.149 -6.366 1.00 94.75 88 LEU A C 1
ATOM 670 O O . LEU A 1 88 ? -4.863 -8.340 -6.405 1.00 94.75 88 LEU A O 1
ATOM 674 N N . GLY A 1 89 ? -3.367 -6.686 -6.608 1.00 96.00 89 GLY A N 1
ATOM 675 C CA . GLY A 1 89 ? -2.172 -7.531 -6.717 1.00 96.00 89 GLY A CA 1
ATOM 676 C C . GLY A 1 89 ? -1.711 -7.864 -8.136 1.00 96.00 89 GLY A C 1
ATOM 677 O O . GLY A 1 89 ? -0.534 -8.169 -8.333 1.00 96.00 89 GLY A O 1
ATOM 678 N N . ASN A 1 90 ? -2.586 -7.741 -9.134 1.00 97.38 90 ASN A N 1
ATOM 679 C CA . ASN A 1 90 ? -2.239 -7.851 -10.554 1.00 97.38 90 ASN A CA 1
ATOM 680 C C . ASN A 1 90 ? -3.002 -6.809 -11.382 1.00 97.38 90 ASN A C 1
ATOM 682 O O . ASN A 1 90 ? -3.839 -7.139 -12.223 1.00 97.38 90 ASN A O 1
ATOM 686 N N . LEU A 1 91 ? -2.761 -5.530 -11.096 1.00 97.25 91 LEU A N 1
ATOM 687 C CA . LEU A 1 91 ? -3.517 -4.442 -11.725 1.00 97.25 91 LEU A CA 1
ATOM 688 C C . LEU A 1 91 ? -2.997 -4.086 -13.125 1.00 97.25 91 LEU A C 1
ATOM 690 O O . LEU A 1 91 ? -3.710 -3.448 -13.896 1.00 97.25 91 LEU A O 1
ATOM 694 N N . GLY A 1 92 ? -1.771 -4.498 -13.466 1.00 96.94 92 GLY A N 1
ATOM 695 C CA . GLY A 1 92 ? -1.167 -4.240 -14.775 1.00 96.94 92 GLY A CA 1
ATOM 696 C C . GLY A 1 92 ? -0.845 -2.766 -15.034 1.00 96.94 92 GLY A C 1
ATOM 697 O O . GLY A 1 92 ? -0.708 -2.378 -16.193 1.00 96.94 92 GLY A O 1
ATOM 698 N N . LEU A 1 93 ? -0.729 -1.952 -13.980 1.00 97.75 93 LEU A N 1
ATOM 699 C CA . LEU A 1 93 ? -0.403 -0.535 -14.097 1.00 97.75 93 LEU A CA 1
ATOM 700 C C . LEU A 1 93 ? 1.044 -0.363 -14.550 1.00 97.75 93 LEU A C 1
ATOM 702 O O . LEU A 1 93 ? 1.959 -1.023 -14.049 1.00 97.75 93 LEU A O 1
ATOM 706 N N . THR A 1 94 ? 1.238 0.575 -15.466 1.00 97.69 94 THR A N 1
ATOM 707 C CA . THR A 1 94 ? 2.551 1.072 -15.876 1.00 97.69 94 THR A CA 1
ATOM 708 C C . THR A 1 94 ? 3.163 1.982 -14.807 1.00 97.69 94 THR A C 1
ATOM 710 O O . THR A 1 94 ? 2.457 2.545 -13.968 1.00 97.69 94 THR A O 1
ATOM 713 N N . ASP A 1 95 ? 4.479 2.203 -14.872 1.00 95.56 95 ASP A N 1
ATOM 714 C CA . ASP A 1 95 ? 5.171 3.147 -13.978 1.00 95.56 95 ASP A CA 1
ATOM 715 C C . ASP A 1 95 ? 4.586 4.570 -14.065 1.00 95.56 95 ASP A C 1
ATOM 717 O O . ASP A 1 95 ? 4.519 5.290 -13.067 1.00 95.56 95 ASP A O 1
ATOM 721 N N . GLU A 1 96 ? 4.126 4.975 -15.254 1.00 96.88 96 GLU A N 1
ATOM 722 C CA . GLU A 1 96 ? 3.464 6.265 -15.462 1.00 96.88 96 GLU A CA 1
ATOM 723 C C . GLU A 1 96 ? 2.124 6.332 -14.721 1.00 96.88 96 GLU A C 1
ATOM 725 O O . GLU A 1 96 ? 1.837 7.320 -14.047 1.00 96.88 96 GLU A O 1
ATOM 730 N N . GLU A 1 97 ? 1.316 5.274 -14.784 1.00 98.19 97 GLU A N 1
ATOM 731 C CA . GLU A 1 97 ? 0.038 5.203 -14.072 1.00 98.19 97 GLU A CA 1
ATOM 732 C C . GLU A 1 97 ? 0.228 5.153 -12.555 1.00 98.19 97 GLU A C 1
ATOM 734 O O . GLU A 1 97 ? -0.484 5.853 -11.833 1.00 98.19 97 GLU A O 1
ATOM 739 N N . VAL A 1 98 ? 1.229 4.413 -12.068 1.00 97.50 98 VAL A N 1
ATOM 740 C CA . VAL A 1 98 ? 1.631 4.436 -10.654 1.00 97.50 98 VAL A CA 1
ATOM 741 C C . VAL A 1 98 ? 1.985 5.863 -10.229 1.00 97.50 98 VAL A C 1
ATOM 743 O O . VAL A 1 98 ? 1.461 6.360 -9.230 1.00 97.50 98 VAL A O 1
ATOM 746 N N . ASN A 1 99 ? 2.802 6.569 -11.014 1.00 96.75 99 ASN A N 1
ATOM 747 C CA . ASN A 1 99 ? 3.158 7.960 -10.736 1.00 96.75 99 ASN A CA 1
ATOM 748 C C . ASN A 1 99 ? 1.943 8.905 -10.787 1.00 96.75 99 ASN A C 1
ATOM 750 O O . ASN A 1 99 ? 1.828 9.816 -9.963 1.00 96.75 99 ASN A O 1
ATOM 754 N N . ASN A 1 100 ? 1.009 8.689 -11.714 1.00 98.00 100 ASN A N 1
ATOM 755 C CA . ASN A 1 100 ? -0.221 9.474 -11.814 1.00 98.00 100 ASN A CA 1
ATOM 756 C C . ASN A 1 100 ? -1.120 9.274 -10.588 1.00 98.00 100 ASN A C 1
ATOM 758 O O . ASN A 1 100 ? -1.672 10.249 -10.076 1.00 98.00 100 ASN A O 1
ATOM 762 N N . ILE A 1 101 ? -1.218 8.048 -10.065 1.00 98.00 101 ILE A N 1
ATOM 763 C CA . ILE A 1 101 ? -1.932 7.764 -8.813 1.00 98.00 101 ILE A CA 1
ATOM 764 C C . ILE A 1 101 ? -1.259 8.485 -7.650 1.00 98.00 101 ILE A C 1
ATOM 766 O O . ILE A 1 101 ? -1.934 9.182 -6.898 1.00 98.00 101 ILE A O 1
ATOM 770 N N . VAL A 1 102 ? 0.062 8.374 -7.510 1.00 97.44 102 VAL A N 1
ATOM 771 C CA . VAL A 1 102 ? 0.796 9.059 -6.434 1.00 97.44 102 VAL A CA 1
ATOM 772 C C . VAL A 1 102 ? 0.619 10.577 -6.521 1.00 97.44 102 VAL A C 1
ATOM 774 O O . VAL A 1 102 ? 0.354 11.234 -5.513 1.00 97.44 102 VAL A O 1
ATOM 777 N N . THR A 1 103 ? 0.666 11.131 -7.732 1.00 96.31 103 THR A N 1
ATOM 778 C CA . THR A 1 103 ? 0.395 12.551 -7.985 1.00 96.31 103 THR A CA 1
ATOM 779 C C . THR A 1 103 ? -1.026 12.928 -7.567 1.00 96.31 103 THR A C 1
ATOM 781 O O . THR A 1 103 ? -1.221 13.929 -6.878 1.00 96.31 103 THR A O 1
ATOM 784 N N . PHE A 1 104 ? -2.021 12.114 -7.930 1.00 96.81 104 PHE A N 1
ATOM 785 C CA . PHE A 1 104 ? -3.408 12.309 -7.516 1.00 96.81 104 PHE A CA 1
ATOM 786 C C . PHE A 1 104 ? -3.562 12.260 -5.990 1.00 96.81 104 PHE A C 1
ATOM 788 O O . PHE A 1 104 ? -4.227 13.126 -5.422 1.00 96.81 104 PHE A O 1
ATOM 795 N N . LEU A 1 105 ? -2.908 11.320 -5.304 1.00 96.44 105 LEU A N 1
ATOM 796 C CA . LEU A 1 105 ? -2.927 11.229 -3.841 1.00 96.44 105 LEU A CA 1
ATOM 797 C C . LEU A 1 105 ? -2.366 12.493 -3.175 1.00 96.44 105 LEU A C 1
ATOM 799 O O . LEU A 1 105 ? -2.901 12.931 -2.158 1.00 96.44 105 LEU A O 1
ATOM 803 N N . GLY A 1 106 ? -1.361 13.134 -3.778 1.00 93.44 106 GLY A N 1
ATOM 804 C CA . GLY A 1 106 ? -0.841 14.429 -3.323 1.00 93.44 106 GLY A CA 1
ATOM 805 C C . GLY A 1 106 ?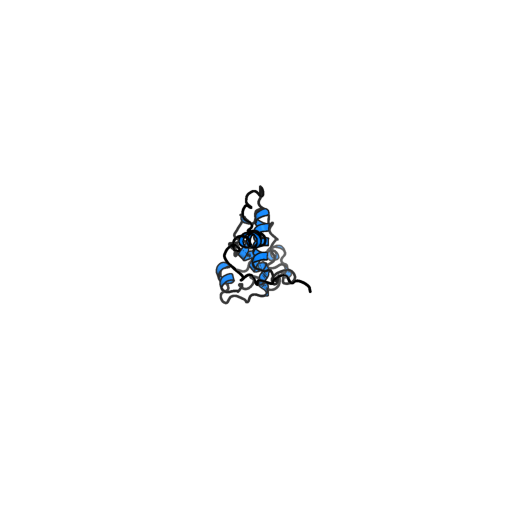 -1.857 15.579 -3.402 1.00 93.44 106 GLY A C 1
ATOM 806 O O . GLY A 1 106 ? -1.706 16.587 -2.718 1.00 93.44 106 GLY A O 1
ATOM 807 N N . THR A 1 107 ? -2.929 15.440 -4.189 1.00 94.44 107 THR A N 1
ATOM 808 C CA . THR A 1 107 ? -4.022 16.431 -4.231 1.00 94.44 107 THR A CA 1
ATOM 809 C C . THR A 1 107 ? -4.997 16.303 -3.058 1.00 94.44 107 THR A C 1
ATOM 811 O O . THR A 1 107 ? -5.818 17.192 -2.845 1.00 94.44 107 THR A O 1
ATOM 814 N N . LEU A 1 108 ? -4.903 15.225 -2.268 1.00 95.81 108 LEU A N 1
ATOM 815 C CA . LEU A 1 108 ? -5.770 14.963 -1.113 1.00 95.81 108 LEU A CA 1
ATOM 816 C C . LEU A 1 108 ? -5.272 15.634 0.181 1.00 95.81 108 LEU A C 1
ATOM 818 O O . LEU A 1 108 ? -5.754 15.309 1.271 1.00 95.81 108 LEU A O 1
ATOM 822 N N . GLU A 1 109 ? -4.304 16.545 0.073 1.00 93.00 109 GLU A N 1
ATOM 823 C CA . GLU A 1 109 ? -3.807 17.369 1.173 1.00 93.00 109 GLU A CA 1
ATOM 824 C C . GLU A 1 109 ? -4.802 18.480 1.539 1.00 93.00 109 GLU A C 1
ATOM 826 O O . GLU A 1 109 ? -5.365 19.177 0.687 1.00 93.00 109 GLU A O 1
ATOM 831 N N . ASP A 1 110 ? -5.001 18.686 2.836 1.00 93.06 110 ASP A N 1
ATOM 832 C CA . ASP A 1 110 ? -5.800 19.790 3.344 1.00 93.06 110 ASP A CA 1
ATOM 833 C C . ASP A 1 110 ? -5.152 21.131 2.979 1.00 93.06 110 ASP A C 1
ATOM 835 O O . ASP A 1 110 ? -3.962 21.360 3.189 1.00 93.06 110 ASP A O 1
ATOM 839 N N . GLY A 1 111 ? -5.953 22.048 2.434 1.00 87.12 111 GLY A N 1
ATOM 840 C CA . GLY A 1 111 ? -5.455 23.345 1.972 1.00 87.12 111 GLY A CA 1
ATOM 841 C C . GLY A 1 111 ? -4.728 23.301 0.623 1.00 87.12 111 GLY A C 1
ATOM 842 O O . GLY A 1 111 ? -4.102 24.298 0.255 1.00 87.12 111 GLY A O 1
ATOM 843 N N . TRP A 1 112 ? -4.825 22.199 -0.134 1.00 83.50 112 TRP A N 1
ATOM 844 C CA . TRP A 1 112 ? -4.306 22.128 -1.499 1.00 83.50 112 TRP A CA 1
ATOM 845 C C . TRP A 1 112 ? -4.916 23.232 -2.378 1.00 83.50 112 TRP A C 1
ATOM 847 O O . TRP A 1 112 ? -6.125 23.292 -2.600 1.00 83.50 112 TRP A O 1
ATOM 857 N N . SER A 1 113 ? -4.065 2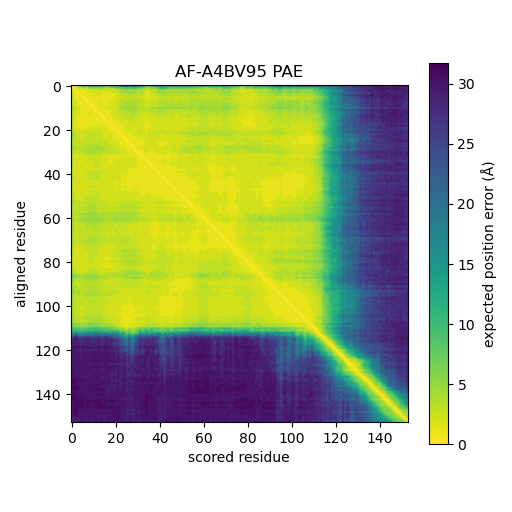4.133 -2.872 1.00 76.12 113 SER A N 1
ATOM 858 C CA . SER A 1 113 ? -4.463 25.312 -3.654 1.00 76.12 113 SER A CA 1
ATOM 859 C C . SER A 1 113 ? -4.142 25.190 -5.146 1.00 76.12 113 SER A C 1
ATOM 861 O O . SER A 1 113 ? -4.239 26.175 -5.875 1.00 76.12 113 SER A O 1
ATOM 863 N N . GLY A 1 114 ? -3.698 24.015 -5.612 1.00 69.00 114 GLY A N 1
ATOM 864 C CA . GLY A 1 114 ? -3.307 23.770 -7.009 1.00 69.00 114 GLY A CA 1
ATOM 865 C C . GLY A 1 114 ? -2.086 24.566 -7.503 1.00 69.00 114 GLY A C 1
ATOM 866 O O . GLY A 1 114 ? -1.554 24.276 -8.568 1.00 69.00 114 GLY A O 1
ATOM 867 N N . ALA A 1 115 ? -1.578 25.527 -6.725 1.00 57.47 115 ALA A N 1
ATOM 868 C CA . ALA A 1 115 ? -0.494 26.431 -7.116 1.00 57.47 115 ALA A CA 1
ATOM 869 C C . ALA A 1 115 ? 0.906 25.778 -7.133 1.00 57.47 115 ALA A C 1
ATOM 871 O O . ALA A 1 115 ? 1.87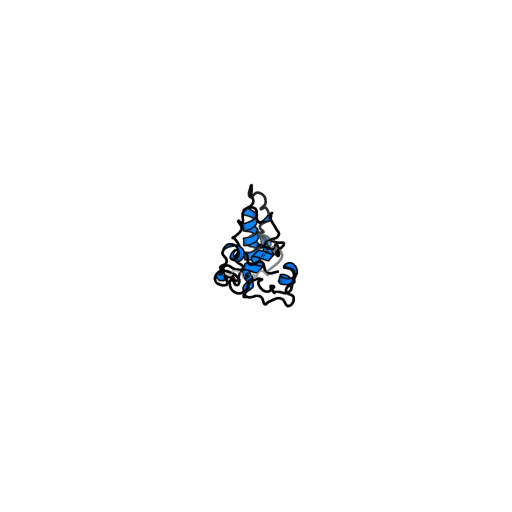8 26.413 -7.536 1.00 57.47 115 ALA A O 1
ATOM 872 N N . ARG A 1 116 ? 1.019 24.508 -6.719 1.00 55.03 116 ARG A N 1
ATOM 873 C CA . ARG A 1 116 ? 2.248 23.698 -6.781 1.00 55.03 116 ARG A CA 1
ATOM 874 C C . ARG A 1 116 ? 2.175 22.657 -7.907 1.00 55.03 116 ARG A C 1
ATOM 876 O O . ARG A 1 116 ? 2.595 21.523 -7.741 1.00 55.03 116 ARG A O 1
ATOM 883 N N . VAL A 1 117 ? 1.627 23.025 -9.059 1.00 54.03 117 VAL A N 1
ATOM 884 C CA . VAL A 1 117 ? 1.796 22.252 -10.294 1.00 54.03 117 VAL A CA 1
ATOM 885 C C . VAL A 1 117 ? 2.288 23.210 -11.373 1.00 54.03 117 VAL A C 1
ATOM 887 O O . VAL A 1 117 ? 1.525 23.724 -12.178 1.00 54.03 117 VAL A O 1
ATOM 890 N N . THR A 1 118 ? 3.585 23.516 -11.345 1.00 50.34 118 THR A N 1
ATOM 891 C CA . THR A 1 118 ? 4.272 24.276 -12.406 1.00 50.34 118 THR A CA 1
ATOM 892 C C . THR A 1 118 ? 5.090 23.379 -13.335 1.00 50.34 118 THR A C 1
ATOM 894 O O . THR A 1 118 ? 5.732 23.879 -14.254 1.00 50.34 118 THR A O 1
ATOM 897 N N . SER A 1 119 ? 5.072 22.058 -13.131 1.00 47.38 119 SER A N 1
ATOM 898 C CA . SER A 1 119 ? 5.772 21.112 -14.001 1.00 47.38 119 SER A CA 1
ATOM 899 C C . SER A 1 119 ? 5.191 19.698 -13.909 1.00 47.38 119 SER A C 1
ATOM 901 O O . SER A 1 119 ? 5.887 18.758 -13.531 1.00 47.38 119 SER A O 1
ATOM 903 N N . VAL A 1 120 ? 3.922 19.514 -14.280 1.00 53.91 120 VAL A N 1
ATOM 904 C CA . VAL A 1 120 ? 3.617 18.278 -15.015 1.00 53.91 120 VAL A CA 1
ATOM 905 C C . VAL A 1 120 ? 4.203 18.537 -16.393 1.00 53.91 120 VAL A C 1
ATOM 907 O O . VAL A 1 120 ? 3.740 19.429 -17.102 1.00 53.91 120 VAL A O 1
ATOM 910 N N . GLY A 1 121 ? 5.321 17.881 -16.704 1.00 51.38 121 GLY A N 1
ATOM 911 C CA . GLY A 1 121 ? 5.898 17.946 -18.038 1.00 51.38 121 GLY A CA 1
ATOM 912 C C . GLY A 1 121 ? 4.831 17.491 -19.019 1.00 51.38 121 GLY A C 1
ATOM 913 O O . GLY A 1 121 ? 4.427 16.333 -18.981 1.00 51.38 121 GLY A O 1
ATOM 914 N N . GLU A 1 122 ? 4.330 18.412 -19.841 1.00 49.53 122 GLU A N 1
ATOM 915 C CA . GLU A 1 122 ? 3.382 18.049 -20.884 1.00 49.53 122 GLU A CA 1
ATOM 916 C C . GLU A 1 122 ? 3.999 16.952 -21.763 1.00 49.53 122 GLU A C 1
ATOM 918 O O . GLU A 1 122 ? 5.178 17.069 -22.130 1.00 49.53 122 GLU A O 1
ATOM 923 N N . PRO A 1 123 ? 3.242 15.903 -22.129 1.00 51.56 123 PRO A N 1
ATOM 924 C CA . PRO A 1 123 ? 3.708 14.899 -23.071 1.00 51.56 123 PRO A CA 1
ATOM 925 C C . PRO A 1 123 ? 3.900 15.546 -24.452 1.00 51.56 123 PRO A C 1
ATOM 927 O O . PRO A 1 123 ? 2.982 15.685 -25.258 1.00 51.56 123 PRO A O 1
ATOM 930 N N . SER A 1 124 ? 5.120 16.036 -24.672 1.00 58.59 124 SER A N 1
ATOM 931 C CA . SER A 1 124 ? 5.879 16.064 -25.926 1.00 58.59 124 SER A CA 1
ATOM 932 C C . SER A 1 124 ? 5.077 15.996 -27.236 1.00 58.59 124 SER A C 1
ATOM 934 O O . SER A 1 124 ? 5.318 15.149 -28.090 1.00 58.59 124 SER A O 1
ATOM 936 N N . THR A 1 125 ? 4.205 16.974 -27.481 1.00 51.88 125 THR A N 1
ATOM 937 C CA . THR A 1 125 ? 3.710 17.273 -28.843 1.00 51.88 125 THR A CA 1
ATOM 938 C C . THR A 1 125 ? 4.077 18.685 -29.290 1.00 51.88 125 THR A C 1
ATOM 940 O O . THR A 1 125 ? 4.524 18.869 -30.422 1.00 51.88 125 THR A O 1
ATOM 943 N N . LEU A 1 126 ? 4.044 19.679 -28.397 1.00 44.62 126 LEU A N 1
ATOM 944 C CA . LEU A 1 126 ? 4.439 21.053 -28.740 1.00 44.62 126 LEU A CA 1
ATOM 945 C C . LEU A 1 126 ? 5.955 21.243 -28.943 1.00 44.62 126 LEU A C 1
ATOM 947 O O . LEU A 1 126 ? 6.362 22.025 -29.803 1.00 44.62 126 LEU A O 1
ATOM 951 N N . ALA A 1 127 ? 6.808 20.498 -28.230 1.00 45.31 127 ALA A N 1
ATOM 952 C CA . ALA A 1 127 ? 8.266 20.594 -28.394 1.00 45.31 127 ALA A CA 1
ATOM 953 C C . ALA A 1 127 ? 8.759 20.038 -29.749 1.00 45.31 127 ALA A C 1
ATOM 955 O O . ALA A 1 127 ? 9.721 20.557 -30.317 1.00 45.31 127 ALA A O 1
ATOM 956 N N . MET A 1 128 ? 8.062 19.044 -30.313 1.00 46.47 128 MET A N 1
ATOM 957 C CA . MET A 1 128 ? 8.376 18.493 -31.639 1.00 46.47 128 MET A CA 1
ATOM 958 C C . MET A 1 128 ? 7.955 19.425 -32.785 1.00 46.47 128 MET A C 1
ATOM 960 O O . MET A 1 128 ? 8.581 19.418 -33.842 1.00 46.47 128 MET A O 1
ATOM 964 N N . ILE A 1 129 ? 6.952 20.283 -32.573 1.00 47.81 129 ILE A N 1
ATOM 965 C CA . ILE A 1 129 ? 6.538 21.288 -33.565 1.00 47.81 129 ILE A CA 1
ATOM 966 C C . ILE A 1 129 ? 7.518 22.474 -33.578 1.00 47.81 129 ILE A C 1
ATOM 968 O O . ILE A 1 129 ? 7.824 23.014 -34.641 1.00 47.81 129 ILE A O 1
ATOM 972 N N . MET A 1 130 ? 8.088 22.841 -32.426 1.00 48.09 130 MET A N 1
ATOM 973 C CA . MET A 1 130 ? 8.972 24.010 -32.313 1.00 48.09 130 MET A CA 1
ATOM 974 C C . MET A 1 130 ? 10.438 23.742 -32.697 1.00 48.09 130 MET A C 1
ATOM 976 O O . MET A 1 130 ? 11.123 24.677 -33.113 1.00 48.09 130 MET A O 1
ATOM 980 N N . LEU A 1 131 ? 10.922 22.492 -32.658 1.00 49.84 131 LEU A N 1
ATOM 981 C CA . LEU A 1 131 ? 12.238 22.136 -33.224 1.00 49.84 131 LEU A CA 1
ATOM 982 C C . LEU A 1 131 ? 12.215 21.863 -34.744 1.00 49.84 131 LEU A C 1
ATOM 984 O O . LEU A 1 131 ? 13.274 21.782 -35.363 1.00 49.84 131 LEU A O 1
ATOM 988 N N . GLY A 1 132 ? 11.035 21.778 -35.370 1.00 41.22 132 GLY A N 1
ATOM 989 C CA . GLY A 1 132 ? 10.879 21.477 -36.801 1.00 41.22 132 GLY A CA 1
ATOM 990 C C . GLY A 1 132 ? 10.956 22.671 -37.764 1.00 41.22 132 GLY A C 1
ATOM 991 O O . GLY A 1 132 ? 10.966 22.466 -38.976 1.00 41.22 132 GLY A O 1
ATOM 992 N N . LEU A 1 133 ? 11.021 23.917 -37.278 1.00 52.97 133 LEU A N 1
ATOM 993 C CA . LEU A 1 133 ? 10.914 25.125 -38.123 1.00 52.97 133 LEU A CA 1
ATOM 994 C C . LEU A 1 133 ? 12.198 25.965 -38.254 1.00 52.97 133 LEU A C 1
ATOM 996 O O . LEU A 1 133 ? 12.173 27.016 -38.890 1.00 52.97 133 LEU A O 1
ATOM 1000 N N . PHE A 1 134 ? 13.344 25.487 -37.757 1.00 43.78 134 PHE A N 1
ATOM 1001 C CA . PHE A 1 134 ? 14.628 26.209 -37.837 1.00 43.78 134 PHE A CA 1
ATOM 1002 C C . PHE A 1 134 ? 15.764 25.432 -38.529 1.00 43.78 134 PHE A C 1
ATOM 1004 O O . PHE A 1 134 ? 16.934 25.583 -38.189 1.00 43.78 134 PHE A O 1
ATOM 1011 N N . SER A 1 135 ? 15.463 24.612 -39.542 1.00 47.38 135 SER A N 1
ATOM 1012 C CA . SER A 1 135 ? 16.511 24.006 -40.391 1.00 47.38 135 SER A CA 1
ATOM 1013 C C . SER A 1 135 ? 16.112 23.817 -41.854 1.00 47.38 135 SER A C 1
ATOM 1015 O O . SER A 1 135 ? 16.359 22.775 -42.451 1.00 47.38 135 SER A O 1
ATOM 1017 N N . LEU A 1 136 ? 15.548 24.854 -42.486 1.00 44.00 136 LEU A N 1
ATOM 1018 C CA . LEU A 1 136 ? 15.415 24.860 -43.948 1.00 44.00 136 LEU A CA 1
ATOM 1019 C C . LEU A 1 136 ? 15.697 26.227 -44.586 1.00 44.00 136 LEU A C 1
ATOM 1021 O O . LEU A 1 136 ? 14.859 26.809 -45.266 1.00 44.00 136 LEU A O 1
ATOM 1025 N N . ARG A 1 137 ? 16.919 26.735 -44.403 1.00 51.28 137 ARG A N 1
ATOM 1026 C CA . ARG A 1 137 ? 17.539 27.701 -45.326 1.00 51.28 137 ARG A CA 1
ATOM 1027 C C . ARG A 1 137 ? 19.054 27.511 -45.356 1.00 51.28 137 ARG A C 1
ATOM 1029 O O . ARG A 1 137 ? 19.770 28.266 -44.716 1.00 51.28 137 ARG A O 1
ATOM 1036 N N . LEU A 1 138 ? 19.538 26.554 -46.148 1.00 35.62 138 LEU A N 1
ATOM 1037 C CA . LEU A 1 138 ? 20.756 26.752 -46.941 1.00 35.62 138 LEU A CA 1
ATOM 1038 C C . LEU A 1 138 ? 20.894 25.675 -48.034 1.00 35.62 138 LEU A C 1
ATOM 1040 O O . LEU A 1 138 ? 21.000 24.490 -47.758 1.00 35.62 138 LEU A O 1
ATOM 1044 N N . VAL A 1 139 ? 20.933 26.161 -49.277 1.00 43.41 139 VAL A N 1
ATOM 1045 C CA . VAL A 1 139 ? 21.515 25.560 -50.491 1.00 43.41 139 VAL A CA 1
ATOM 1046 C C . VAL A 1 139 ? 20.927 24.242 -51.022 1.00 43.41 139 VAL A C 1
ATOM 1048 O O . VAL A 1 139 ? 21.473 23.169 -50.816 1.00 43.41 139 VAL A O 1
ATOM 1051 N N . TYR A 1 140 ? 19.952 24.356 -51.927 1.00 34.34 140 TYR A N 1
ATOM 1052 C CA . TYR A 1 140 ? 19.964 23.549 -53.154 1.00 34.34 140 TYR A CA 1
ATOM 1053 C C . TYR A 1 140 ? 19.795 24.481 -54.360 1.00 34.34 140 TYR A C 1
ATOM 1055 O O . TYR A 1 140 ? 18.710 24.974 -54.662 1.00 34.34 140 TYR A O 1
ATOM 1063 N N . ARG A 1 141 ? 20.912 24.778 -55.033 1.00 40.62 141 ARG A N 1
ATOM 1064 C CA . ARG A 1 141 ? 20.953 25.467 -56.328 1.00 40.62 141 ARG A CA 1
ATOM 1065 C C . ARG A 1 141 ? 20.765 24.404 -57.414 1.00 40.62 141 ARG A C 1
ATOM 1067 O O . ARG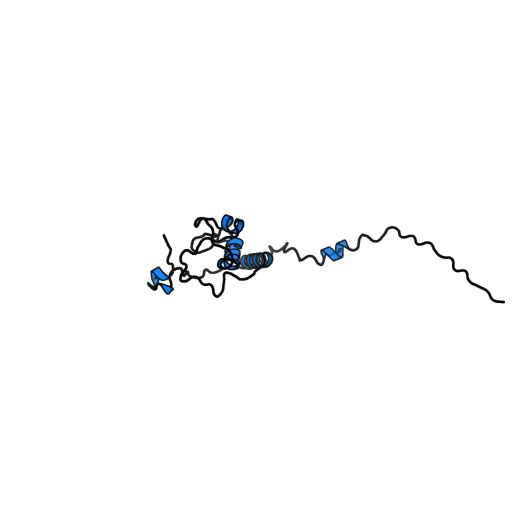 A 1 141 ? 21.724 23.742 -57.789 1.00 40.62 141 ARG A O 1
ATOM 1074 N N . PHE A 1 142 ? 19.547 24.248 -57.923 1.00 36.50 142 PHE A N 1
ATOM 1075 C CA . PHE A 1 142 ? 19.299 23.477 -59.146 1.00 36.50 142 PHE A CA 1
ATOM 1076 C C . PHE A 1 142 ? 19.733 24.287 -60.387 1.00 36.50 142 PHE A C 1
ATOM 1078 O O . PHE A 1 142 ? 19.494 25.500 -60.435 1.00 36.50 142 PHE A O 1
ATOM 1085 N N . PRO A 1 143 ? 20.368 23.668 -61.400 1.00 37.81 143 PRO A N 1
ATOM 1086 C CA . PRO A 1 143 ? 20.692 24.346 -62.647 1.00 37.81 143 PRO A CA 1
ATOM 1087 C C . PRO A 1 143 ? 19.420 24.606 -63.465 1.00 37.81 143 PRO A C 1
ATOM 1089 O O . PRO A 1 143 ? 18.595 23.724 -63.687 1.00 37.81 143 PRO A O 1
ATOM 1092 N N . ARG A 1 144 ? 19.270 25.850 -63.927 1.00 46.31 144 ARG A N 1
ATOM 1093 C CA . ARG A 1 144 ? 18.183 26.301 -64.802 1.00 46.31 144 ARG A CA 1
ATOM 1094 C C . ARG A 1 144 ? 18.389 25.693 -66.193 1.00 46.31 144 ARG A C 1
ATOM 1096 O O . ARG A 1 144 ? 19.296 26.123 -66.905 1.00 46.31 144 ARG A O 1
ATOM 1103 N N . GLN A 1 145 ? 17.564 24.727 -66.594 1.00 45.62 145 GLN A N 1
ATOM 1104 C CA . GLN A 1 145 ? 17.462 24.367 -68.009 1.00 45.62 145 GLN A CA 1
ATOM 1105 C C . GLN A 1 145 ? 16.926 25.572 -68.795 1.00 45.62 145 GLN A C 1
ATOM 1107 O O . GLN A 1 145 ? 15.916 26.172 -68.426 1.00 45.62 145 GLN A O 1
ATOM 1112 N N . ARG A 1 146 ? 17.636 25.957 -69.861 1.00 43.78 146 ARG A N 1
ATOM 1113 C CA . ARG A 1 146 ? 17.141 26.894 -70.874 1.00 43.78 146 ARG A CA 1
ATOM 1114 C C . ARG A 1 146 ? 16.347 26.093 -71.904 1.00 43.78 146 ARG A C 1
ATOM 1116 O O . ARG A 1 146 ? 16.940 25.467 -72.772 1.00 43.78 146 ARG A O 1
ATOM 1123 N N . SER A 1 147 ? 15.025 26.137 -71.817 1.00 47.97 147 SER A N 1
ATOM 1124 C CA . SER A 1 147 ? 14.139 25.892 -72.955 1.00 47.97 147 SER A CA 1
ATOM 1125 C C . SER A 1 147 ? 14.001 27.205 -73.734 1.00 47.97 147 SER A C 1
ATOM 1127 O O . SER A 1 147 ? 13.584 28.214 -73.162 1.00 47.97 147 SER A O 1
ATOM 1129 N N . GLY A 1 148 ? 14.427 27.220 -74.999 1.00 52.44 148 GLY A N 1
ATOM 1130 C CA . GLY A 1 148 ? 14.250 28.364 -75.900 1.00 52.44 148 GLY A CA 1
ATOM 1131 C C . GLY A 1 148 ? 12.806 28.477 -76.414 1.00 52.44 148 GLY A C 1
ATOM 1132 O O . GLY A 1 148 ? 12.113 27.459 -76.458 1.00 52.44 148 GLY A O 1
ATOM 1133 N N . PRO A 1 149 ? 12.338 29.678 -76.795 1.00 55.09 149 PRO A N 1
ATOM 1134 C CA . PRO A 1 149 ? 11.100 29.842 -77.548 1.00 55.09 149 PRO A CA 1
ATOM 1135 C C . PRO A 1 149 ? 11.375 29.694 -79.054 1.00 55.09 149 PRO A C 1
ATOM 1137 O O . PRO A 1 149 ? 12.419 30.130 -79.540 1.00 55.09 149 PRO A O 1
ATOM 1140 N N . GLY A 1 150 ? 10.466 29.022 -79.761 1.00 51.22 150 GLY A N 1
ATOM 1141 C CA . GLY A 1 150 ? 10.526 28.836 -81.211 1.00 51.22 150 GLY A CA 1
ATOM 1142 C C . GLY A 1 150 ? 9.905 29.983 -82.003 1.00 51.22 150 GLY A C 1
ATOM 1143 O O . GLY A 1 150 ? 9.254 30.832 -81.415 1.00 51.22 150 GLY A O 1
ATOM 1144 N N . ASP A 1 151 ? 10.073 29.912 -83.323 1.00 47.31 151 ASP A N 1
ATOM 1145 C CA . ASP A 1 151 ? 9.318 30.596 -84.384 1.00 47.31 151 ASP A CA 1
ATOM 1146 C C . ASP A 1 151 ? 9.412 29.648 -85.607 1.00 47.31 151 ASP A C 1
ATOM 1148 O O . ASP A 1 151 ? 10.483 29.103 -85.869 1.00 47.31 151 ASP A O 1
ATOM 1152 N N . ALA A 1 152 ? 8.327 29.126 -86.187 1.00 45.62 152 ALA A N 1
ATOM 1153 C CA . ALA A 1 152 ? 7.361 29.776 -87.078 1.00 45.62 152 ALA A CA 1
ATOM 1154 C C . ALA A 1 152 ? 7.990 30.261 -88.407 1.00 45.62 152 ALA A C 1
ATOM 1156 O O . ALA A 1 152 ? 8.699 31.263 -88.421 1.00 45.62 152 ALA A O 1
ATOM 1157 N N . LEU A 1 153 ? 7.589 29.559 -89.486 1.00 43.34 153 LEU A N 1
ATOM 1158 C CA . LEU A 1 153 ? 7.886 29.686 -90.932 1.00 43.34 153 LEU A CA 1
ATOM 1159 C C . LEU A 1 153 ? 9.114 28.930 -91.465 1.00 43.34 153 LEU A C 1
ATOM 1161 O O . LEU A 1 153 ? 10.262 29.352 -91.222 1.00 43.34 153 LEU A O 1
#

Radius of gyration: 29.28 Å; Cα contacts (8 Å, |Δi|>4): 150; chains: 1; bounding box: 36×48×109 Å

Mean predicted aligned error: 12.4 Å